Protein AF-A0A662T8K0-F1 (afdb_monomer_lite)

pLDDT: mean 81.07, std 14.58, range [43.44, 95.44]

Secondary structure (DSSP, 8-state):
--HHHHHHHHHHHS-EEEETTTEE-S-EEEEEEETTEEE-S-S-HHHHHHHHHHH-EEEEEETTT-PBPEEE-TTTHHHHHHHHHHH-TT-HHHHHHHHHHHHTTSS-THHHHHHH-

Radius of gyration: 16.64 Å; chains: 1; bounding box: 33×31×52 Å

Foldseek 3Di:
DDLVVLVVCCVVVQWAWADLVPGGAPDKFKWWDAPHDTDGPDPPPVVCVVRCVPGPDIWIAHPPPRHTIDTGGLVCLLVSLLVSCVVDVPSVVSVVSNVVCCVVVSHPPVSNVVRVD

Structure (mmCIF, N/CA/C/O backbone):
data_AF-A0A662T8K0-F1
#
_entry.id   AF-A0A662T8K0-F1
#
loop_
_atom_site.group_PDB
_atom_site.id
_atom_site.type_symbol
_atom_site.label_atom_id
_atom_site.label_alt_id
_atom_site.label_comp_id
_atom_site.label_asym_id
_atom_site.label_entity_id
_atom_site.label_seq_id
_atom_site.pdbx_PDB_ins_code
_a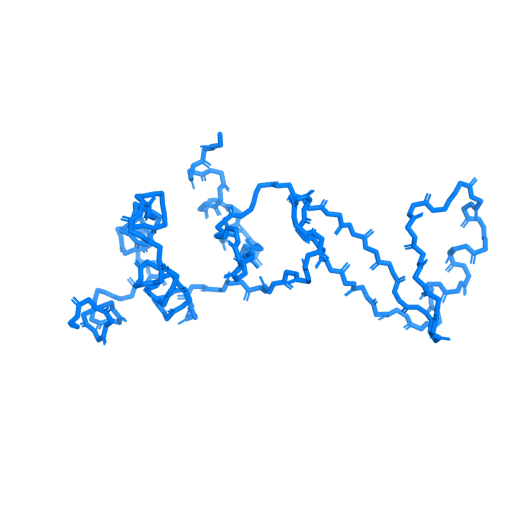tom_site.Cartn_x
_atom_site.Cartn_y
_atom_site.Cartn_z
_atom_site.occupancy
_atom_site.B_iso_or_equiv
_atom_site.auth_seq_id
_atom_site.auth_comp_id
_atom_site.auth_asym_id
_atom_site.auth_atom_id
_atom_site.pdbx_PDB_model_num
ATOM 1 N N . MET A 1 1 ? -2.474 13.955 -5.322 1.00 61.53 1 MET A N 1
ATOM 2 C CA . MET A 1 1 ? -2.782 12.533 -5.054 1.00 61.53 1 MET A CA 1
ATOM 3 C C . MET A 1 1 ? -4.008 12.420 -4.159 1.00 61.53 1 MET A C 1
ATOM 5 O O . MET A 1 1 ? -4.001 12.952 -3.056 1.00 61.53 1 MET A O 1
ATOM 9 N N . GLU A 1 2 ? -5.065 11.753 -4.623 1.00 84.19 2 GLU A N 1
ATOM 10 C CA . GLU A 1 2 ? -6.318 11.623 -3.868 1.00 84.19 2 GLU A CA 1
ATOM 11 C C . GLU A 1 2 ? -6.379 10.262 -3.165 1.00 84.19 2 GLU A C 1
ATOM 13 O O . GLU A 1 2 ? -6.528 9.233 -3.817 1.00 84.19 2 GLU A O 1
ATOM 18 N N . LEU A 1 3 ? -6.310 10.238 -1.829 1.00 90.12 3 LEU A N 1
ATOM 19 C CA . LEU A 1 3 ? -6.410 9.001 -1.033 1.00 90.12 3 LEU A CA 1
ATOM 20 C C . LEU A 1 3 ? -7.685 8.192 -1.328 1.00 90.12 3 LEU A C 1
ATOM 22 O O . LEU A 1 3 ? -7.670 6.967 -1.248 1.00 90.12 3 LEU A O 1
ATOM 26 N N . LYS A 1 4 ? -8.768 8.864 -1.740 1.00 89.19 4 LYS A N 1
ATOM 27 C CA . LYS A 1 4 ? -10.007 8.223 -2.203 1.00 89.19 4 LYS A CA 1
ATOM 28 C C . LYS A 1 4 ? -9.794 7.340 -3.437 1.00 89.19 4 LYS A C 1
ATOM 30 O O . LYS A 1 4 ? -10.395 6.277 -3.519 1.00 89.19 4 LYS A O 1
ATOM 35 N N . LYS A 1 5 ? -8.922 7.738 -4.373 1.00 90.31 5 LYS A N 1
ATOM 36 C CA . LYS A 1 5 ? -8.594 6.922 -5.554 1.00 90.31 5 LYS A CA 1
ATOM 37 C C . LYS A 1 5 ? -7.880 5.637 -5.150 1.00 90.31 5 LYS A C 1
ATOM 39 O O . LYS A 1 5 ? -8.251 4.572 -5.626 1.00 90.31 5 LYS A O 1
ATOM 44 N N . LEU A 1 6 ? -6.918 5.728 -4.230 1.00 91.19 6 LEU A N 1
ATOM 45 C CA . LEU A 1 6 ? -6.218 4.556 -3.694 1.00 91.19 6 LEU A CA 1
ATOM 46 C C . LEU A 1 6 ? -7.163 3.632 -2.922 1.00 91.19 6 LEU A C 1
ATOM 48 O O . LEU A 1 6 ? -7.103 2.422 -3.092 1.00 91.19 6 LEU A O 1
ATOM 52 N N . LEU A 1 7 ? -8.074 4.194 -2.128 1.00 92.81 7 LEU A N 1
ATOM 53 C CA . LEU A 1 7 ? -9.086 3.422 -1.410 1.00 92.81 7 LEU A CA 1
ATOM 54 C C . LEU A 1 7 ? -10.013 2.675 -2.379 1.00 92.81 7 LEU A C 1
ATOM 56 O O . LEU A 1 7 ? -10.230 1.479 -2.222 1.00 92.81 7 LEU A O 1
ATOM 60 N N . ASN A 1 8 ? -10.531 3.363 -3.399 1.00 92.62 8 ASN A N 1
ATOM 61 C CA . ASN A 1 8 ? -11.377 2.740 -4.416 1.00 92.62 8 ASN A CA 1
ATOM 62 C C . ASN A 1 8 ? -10.620 1.659 -5.193 1.00 92.62 8 ASN A C 1
ATOM 64 O O . ASN A 1 8 ? -11.190 0.608 -5.472 1.00 92.62 8 ASN A O 1
ATOM 68 N N . LYS A 1 9 ? -9.334 1.886 -5.488 1.00 91.06 9 LYS A N 1
ATOM 69 C CA . LYS A 1 9 ? -8.466 0.880 -6.102 1.00 91.06 9 LYS A CA 1
ATOM 70 C C . LYS A 1 9 ? -8.313 -0.345 -5.203 1.00 91.06 9 LYS A C 1
ATOM 72 O O . LYS A 1 9 ? -8.549 -1.447 -5.666 1.00 91.06 9 LYS A O 1
ATOM 77 N N . MET A 1 10 ? -8.043 -0.157 -3.910 1.00 93.25 10 MET A N 1
ATOM 78 C CA . MET A 1 10 ? -7.963 -1.266 -2.954 1.00 93.25 10 MET A CA 1
ATOM 79 C C . MET A 1 10 ? -9.271 -2.059 -2.872 1.00 93.25 10 MET A C 1
ATOM 81 O O . MET A 1 10 ? -9.235 -3.281 -2.817 1.00 93.25 10 MET A O 1
ATOM 85 N N . LYS A 1 11 ? -10.427 -1.383 -2.884 1.00 93.06 11 LYS A N 1
ATOM 86 C CA . LYS A 1 11 ? -11.740 -2.048 -2.874 1.00 93.06 11 LYS A CA 1
ATOM 87 C C . LYS A 1 11 ? -12.011 -2.848 -4.148 1.00 93.06 11 LYS A C 1
ATOM 89 O O . LYS A 1 11 ? -12.658 -3.884 -4.075 1.00 93.06 11 LYS A O 1
ATOM 94 N N . LYS A 1 12 ? -11.561 -2.344 -5.299 1.00 93.75 12 LYS A N 1
ATOM 95 C CA . LYS A 1 12 ? -11.783 -2.970 -6.606 1.00 93.75 12 LYS A CA 1
ATOM 96 C C . LYS A 1 12 ? -10.809 -4.119 -6.868 1.00 93.75 12 LYS A C 1
ATOM 98 O O . LYS A 1 12 ? -11.236 -5.195 -7.266 1.00 93.75 12 LYS A O 1
ATOM 103 N N . ASP A 1 13 ? -9.523 -3.873 -6.642 1.00 91.19 13 ASP A N 1
ATOM 104 C CA . ASP A 1 13 ? -8.430 -4.756 -7.054 1.00 91.19 13 ASP A CA 1
ATOM 105 C C . ASP A 1 13 ? -7.930 -5.631 -5.887 1.00 91.19 13 ASP A C 1
ATOM 107 O O . ASP A 1 13 ? -7.135 -6.542 -6.087 1.00 91.19 13 ASP A O 1
ATOM 111 N N . GLY A 1 14 ? -8.360 -5.355 -4.650 1.00 93.06 14 GLY A N 1
ATOM 112 C CA . GLY A 1 14 ? -7.925 -6.059 -3.436 1.00 93.06 14 GLY A CA 1
ATOM 113 C C . GLY A 1 14 ? -6.578 -5.588 -2.876 1.00 93.06 14 GLY A C 1
ATOM 114 O O . GLY A 1 14 ? -6.189 -5.990 -1.779 1.00 93.06 14 GLY A O 1
ATOM 115 N N . TYR A 1 15 ? -5.863 -4.714 -3.589 1.00 93.12 15 TYR A N 1
ATOM 116 C CA . TYR A 1 15 ? -4.565 -4.195 -3.168 1.00 93.12 15 TYR A CA 1
ATOM 117 C C . TYR A 1 15 ? -4.276 -2.798 -3.727 1.00 93.12 15 TYR A C 1
ATOM 119 O O . TYR A 1 15 ? -4.920 -2.303 -4.652 1.00 93.12 15 TYR A O 1
ATOM 127 N N . VAL A 1 16 ? -3.255 -2.157 -3.163 1.00 93.75 16 VAL A N 1
ATOM 128 C CA . VAL A 1 16 ? -2.566 -1.013 -3.770 1.00 93.75 16 VAL A CA 1
ATOM 129 C C . VAL A 1 16 ? -1.070 -1.262 -3.758 1.00 93.75 16 VAL A C 1
ATOM 131 O O . VAL A 1 16 ? -0.556 -2.000 -2.918 1.00 93.75 16 VAL A O 1
ATOM 134 N N . TRP A 1 17 ? -0.353 -0.619 -4.671 1.00 93.38 17 TRP A N 1
ATOM 135 C CA . TRP A 1 17 ? 1.098 -0.641 -4.621 1.00 93.38 17 TRP A CA 1
ATOM 136 C C . TRP A 1 17 ? 1.612 0.221 -3.472 1.00 93.38 17 TRP A C 1
ATOM 138 O O . TRP A 1 17 ? 1.117 1.323 -3.215 1.00 93.38 17 TRP A O 1
ATOM 148 N N . PHE A 1 18 ? 2.634 -0.283 -2.795 1.00 94.88 18 PHE A N 1
ATOM 149 C CA . PHE A 1 18 ? 3.301 0.403 -1.706 1.00 94.88 18 PHE A CA 1
ATOM 150 C C . PHE A 1 18 ? 4.814 0.322 -1.888 1.00 94.88 18 PHE A C 1
ATOM 152 O O . PHE A 1 18 ? 5.365 -0.722 -2.237 1.00 94.88 18 PHE A O 1
ATOM 159 N N . CYS A 1 19 ? 5.489 1.445 -1.668 1.00 94.19 19 CYS A N 1
ATOM 160 C CA . CYS A 1 19 ? 6.937 1.528 -1.671 1.00 94.19 19 CYS A CA 1
ATOM 161 C C . CYS A 1 19 ? 7.430 1.593 -0.230 1.00 94.19 19 CYS A C 1
ATOM 163 O O . CYS A 1 19 ? 7.156 2.561 0.471 1.00 94.19 19 CYS A O 1
ATOM 165 N N . GLU A 1 20 ? 8.243 0.634 0.199 1.00 92.38 20 GLU A N 1
ATOM 166 C CA . GLU A 1 20 ? 8.783 0.633 1.566 1.00 92.38 20 GLU A CA 1
ATOM 167 C C . GLU A 1 20 ? 9.662 1.854 1.887 1.00 92.38 20 GLU A C 1
ATOM 169 O O . GLU A 1 20 ? 9.890 2.154 3.055 1.00 92.38 20 GLU A O 1
ATOM 174 N N . ARG A 1 21 ? 10.150 2.569 0.860 1.00 91.38 21 ARG A N 1
ATOM 175 C CA . ARG A 1 21 ? 10.930 3.810 1.012 1.00 91.38 21 ARG A CA 1
ATOM 176 C C . ARG A 1 21 ? 10.124 5.093 0.829 1.00 91.38 21 ARG A C 1
ATOM 178 O O . ARG A 1 21 ? 10.492 6.111 1.401 1.00 91.38 21 ARG A O 1
ATOM 185 N N . CYS A 1 22 ? 9.087 5.078 -0.009 1.00 92.31 22 CYS A N 1
ATOM 186 C CA . CYS A 1 22 ? 8.350 6.288 -0.407 1.00 92.31 22 CYS A CA 1
ATOM 187 C C . CYS A 1 22 ? 6.887 6.301 0.054 1.00 92.31 22 CYS A C 1
ATOM 189 O O . CYS A 1 22 ? 6.202 7.301 -0.138 1.00 92.31 22 CYS A O 1
ATOM 191 N N . GLY A 1 23 ? 6.406 5.209 0.643 1.00 93.44 23 GLY A N 1
ATOM 192 C CA . GLY A 1 23 ? 5.042 5.060 1.119 1.00 93.44 23 GLY A CA 1
ATOM 193 C C . GLY A 1 23 ? 4.066 4.698 0.004 1.00 93.44 23 GLY A C 1
ATOM 194 O O . GLY A 1 23 ? 4.386 3.982 -0.949 1.00 93.44 23 GLY A O 1
ATOM 195 N N . LEU A 1 24 ? 2.840 5.198 0.137 1.00 92.81 24 LEU A N 1
ATOM 196 C CA . LEU A 1 24 ? 1.772 4.980 -0.838 1.00 92.81 24 LEU A CA 1
ATOM 197 C C . LEU A 1 24 ? 2.141 5.590 -2.199 1.00 92.81 24 LEU A C 1
ATOM 199 O O . LEU A 1 24 ? 2.486 6.770 -2.271 1.00 92.81 24 LEU A O 1
ATOM 203 N N . VAL A 1 25 ? 1.987 4.831 -3.278 1.00 88.12 25 VAL A N 1
ATOM 204 C CA . VAL A 1 25 ? 2.351 5.259 -4.639 1.00 88.12 25 VAL A CA 1
ATOM 205 C C . VAL A 1 25 ? 1.123 5.338 -5.537 1.00 88.12 25 VAL A C 1
ATOM 207 O O . VAL A 1 25 ? 0.275 4.448 -5.535 1.00 88.12 25 VAL A O 1
ATOM 210 N N . ASP A 1 26 ? 1.027 6.425 -6.299 1.00 76.06 26 ASP A N 1
ATOM 211 C CA . ASP A 1 26 ? -0.004 6.657 -7.316 1.00 76.06 26 ASP A CA 1
ATOM 212 C C . ASP A 1 26 ? 0.480 6.332 -8.734 1.00 76.06 26 ASP A C 1
ATOM 214 O O . ASP A 1 26 ? -0.326 6.004 -9.602 1.00 76.06 26 ASP A O 1
ATOM 218 N N . SER A 1 27 ? 1.793 6.385 -8.937 1.00 75.88 27 SER A N 1
ATOM 219 C CA . SER A 1 27 ? 2.490 6.131 -10.188 1.00 75.88 27 SER A CA 1
ATOM 220 C C . SER A 1 27 ? 3.598 5.104 -9.975 1.00 75.88 27 SER A C 1
ATOM 222 O O . SER A 1 27 ? 4.267 5.054 -8.935 1.00 75.88 27 SER A O 1
ATOM 224 N N . TYR A 1 28 ? 3.770 4.244 -10.968 1.00 78.19 28 TYR A N 1
ATOM 225 C CA . TYR A 1 28 ? 4.745 3.171 -10.947 1.00 78.19 28 TYR A CA 1
ATOM 226 C C . TYR A 1 28 ? 5.163 2.813 -12.367 1.00 78.19 28 TYR A C 1
ATOM 228 O O . TYR A 1 28 ? 4.446 3.096 -13.324 1.00 78.19 28 TYR A O 1
ATOM 236 N N . LEU A 1 29 ? 6.337 2.205 -12.472 1.00 80.38 29 LEU A N 1
ATOM 237 C CA . LEU A 1 29 ? 6.844 1.615 -13.702 1.00 80.38 29 LEU A CA 1
ATOM 238 C C . LEU A 1 29 ? 6.568 0.112 -13.653 1.00 80.38 29 LEU A C 1
ATOM 240 O O . LEU A 1 29 ? 6.691 -0.504 -12.590 1.00 80.38 29 LEU A O 1
ATOM 244 N N . GLU A 1 30 ? 6.164 -0.459 -14.779 1.00 75.19 30 GLU A N 1
ATOM 245 C CA . GLU A 1 30 ? 6.012 -1.902 -14.939 1.00 75.19 30 GLU A CA 1
ATOM 246 C C . GLU A 1 30 ? 7.156 -2.401 -15.815 1.00 75.19 30 GLU A C 1
ATOM 248 O O . GLU A 1 30 ? 7.278 -1.978 -16.962 1.00 75.19 30 GLU A O 1
ATOM 253 N N . ASP A 1 31 ? 7.975 -3.294 -15.264 1.00 71.31 31 ASP A N 1
ATOM 254 C CA . ASP A 1 31 ? 9.092 -3.895 -15.983 1.00 71.31 31 ASP A CA 1
ATOM 255 C C . ASP A 1 31 ? 8.887 -5.419 -16.007 1.00 71.31 31 ASP A C 1
ATOM 257 O O . ASP A 1 31 ? 8.452 -6.034 -15.021 1.00 71.31 31 ASP A O 1
ATOM 261 N N . TYR A 1 32 ? 9.235 -6.045 -17.128 1.00 65.94 32 TYR A N 1
ATOM 262 C CA . TYR A 1 32 ? 9.257 -7.501 -17.253 1.00 65.94 32 TYR A CA 1
ATOM 263 C C . TYR A 1 32 ? 10.676 -8.002 -17.001 1.00 65.94 32 TYR A C 1
ATOM 265 O O . TYR A 1 32 ? 11.638 -7.482 -17.572 1.00 65.94 32 TYR A O 1
ATOM 273 N N . VAL A 1 33 ? 10.815 -9.003 -16.129 1.00 61.69 33 VAL A N 1
ATOM 274 C CA . VAL A 1 33 ? 12.087 -9.701 -15.923 1.00 61.69 33 VAL A CA 1
ATOM 275 C C . VAL A 1 33 ? 12.020 -11.026 -16.659 1.00 61.69 33 VAL A C 1
ATOM 277 O O . VAL A 1 33 ? 11.197 -11.882 -16.342 1.00 61.69 33 VAL A O 1
ATOM 280 N N . ILE A 1 34 ? 12.898 -11.193 -17.641 1.00 64.50 34 ILE A N 1
ATOM 281 C CA . ILE A 1 34 ? 12.966 -12.398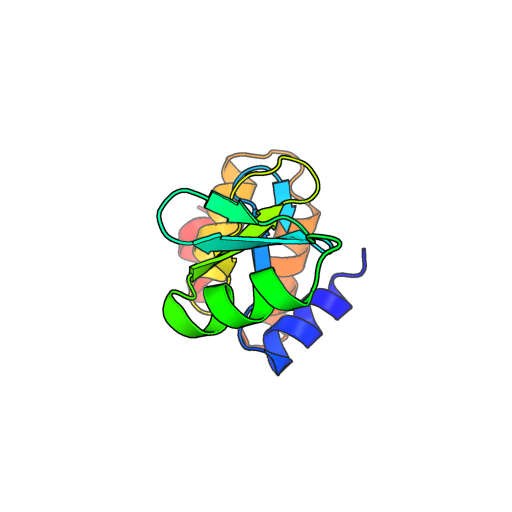 -18.461 1.00 64.50 34 ILE A CA 1
ATOM 282 C C . ILE A 1 34 ? 14.388 -12.937 -18.356 1.00 64.50 34 ILE A C 1
ATOM 284 O O . ILE A 1 34 ? 15.304 -12.319 -18.884 1.00 64.50 34 ILE A O 1
ATOM 288 N N . HIS A 1 35 ? 14.586 -14.049 -17.637 1.00 59.88 35 HIS A N 1
ATOM 289 C CA . HIS A 1 35 ? 15.868 -14.771 -17.512 1.00 59.88 35 HIS A CA 1
ATOM 290 C C . HIS A 1 35 ? 17.134 -13.882 -17.560 1.00 59.88 35 HIS A C 1
ATOM 292 O O . HIS A 1 35 ? 18.042 -14.103 -18.355 1.00 59.88 35 HIS A O 1
ATOM 298 N N . GLY A 1 36 ? 17.193 -12.863 -16.692 1.00 57.88 36 GLY A N 1
ATOM 299 C CA . GLY A 1 36 ? 18.352 -11.966 -16.553 1.00 57.88 36 GLY A CA 1
ATOM 300 C C . GLY A 1 36 ? 18.274 -10.638 -17.318 1.00 57.88 36 GLY A C 1
ATOM 301 O O . GLY A 1 36 ? 19.111 -9.769 -17.082 1.00 57.88 36 GLY A O 1
ATOM 302 N N . TYR A 1 37 ? 17.258 -10.433 -18.156 1.00 57.09 37 TYR A N 1
ATOM 303 C CA . TYR A 1 37 ? 17.010 -9.185 -18.876 1.00 57.09 37 TYR A CA 1
ATOM 304 C C . TYR A 1 37 ? 15.845 -8.417 -18.246 1.00 57.09 37 TYR A C 1
ATOM 306 O O . TYR A 1 37 ? 14.756 -8.956 -18.050 1.00 57.09 37 TYR A O 1
ATOM 314 N N . PHE A 1 38 ? 16.086 -7.143 -17.929 1.00 60.81 38 PHE A N 1
ATOM 315 C CA . PHE A 1 38 ? 15.040 -6.192 -17.563 1.00 60.81 38 PHE A CA 1
ATOM 316 C C . PHE A 1 38 ? 14.546 -5.514 -18.835 1.00 60.81 38 PHE A C 1
ATOM 318 O O . PHE A 1 38 ? 15.278 -4.731 -19.441 1.00 60.81 38 PHE A O 1
ATOM 325 N N . VAL A 1 39 ? 13.312 -5.806 -19.232 1.00 61.94 39 VAL A N 1
ATOM 326 C CA . VAL A 1 39 ? 12.666 -5.136 -20.358 1.00 61.94 39 VAL A CA 1
ATOM 327 C C . VAL A 1 39 ? 11.820 -3.993 -19.807 1.00 61.94 39 VAL A C 1
ATOM 329 O O . VAL A 1 39 ? 10.814 -4.208 -19.130 1.00 61.94 39 VAL A O 1
ATOM 332 N N . ARG A 1 40 ? 12.266 -2.765 -20.086 1.00 59.62 40 ARG A N 1
ATOM 333 C CA . ARG A 1 40 ? 11.538 -1.516 -19.835 1.00 59.62 40 ARG A CA 1
ATOM 334 C C . ARG A 1 40 ? 10.949 -1.045 -21.148 1.00 59.62 40 ARG A C 1
ATOM 336 O O . ARG A 1 40 ? 11.751 -0.694 -22.005 1.00 59.62 40 ARG A O 1
ATOM 343 N N . ASN A 1 41 ? 9.618 -1.028 -21.286 1.00 56.44 41 ASN A N 1
ATOM 344 C CA . ASN A 1 41 ? 8.884 -0.460 -22.434 1.00 56.44 41 ASN A CA 1
ATOM 345 C C . ASN A 1 41 ? 9.699 -0.486 -23.740 1.00 56.44 41 ASN A C 1
ATOM 347 O O . ASN A 1 41 ? 10.133 0.560 -24.226 1.00 56.44 41 ASN A O 1
ATOM 351 N N . ALA A 1 42 ? 10.018 -1.686 -24.230 1.00 43.44 42 ALA A N 1
ATOM 352 C CA . ALA A 1 42 ? 10.843 -1.820 -25.421 1.00 43.44 42 ALA A CA 1
ATOM 353 C C . ALA A 1 42 ? 10.014 -1.440 -26.650 1.00 43.44 42 ALA A C 1
ATOM 355 O O . ALA A 1 42 ? 8.918 -1.944 -26.843 1.00 43.44 42 ALA A O 1
ATOM 356 N N . SER A 1 43 ? 10.568 -0.553 -27.470 1.00 45.66 43 SER A N 1
ATOM 357 C CA . SER A 1 43 ? 9.979 0.018 -28.688 1.00 45.66 43 SER A CA 1
ATOM 358 C C . SER A 1 43 ? 9.840 -0.972 -29.856 1.00 45.66 43 SER A C 1
ATOM 360 O 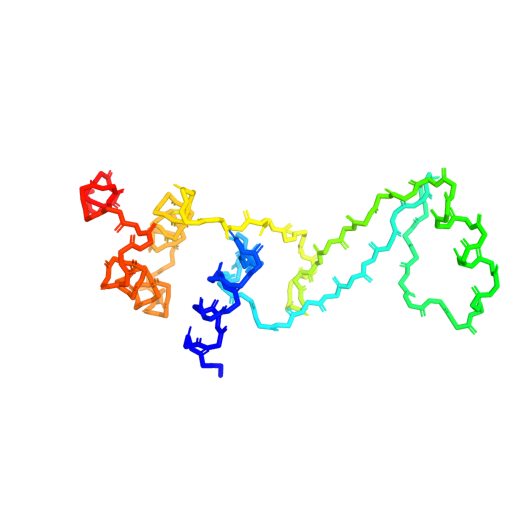O . SER A 1 43 ? 9.587 -0.545 -30.980 1.00 45.66 43 SER A O 1
ATOM 362 N N . ASP A 1 44 ? 10.086 -2.260 -29.618 1.00 52.94 44 ASP A N 1
ATOM 363 C CA . ASP A 1 44 ? 10.131 -3.315 -30.631 1.00 52.94 44 ASP A CA 1
ATOM 364 C C . ASP A 1 44 ? 9.210 -4.459 -30.184 1.00 52.94 44 ASP A C 1
ATOM 366 O O . ASP A 1 44 ? 9.633 -5.493 -29.658 1.00 52.94 44 ASP A O 1
ATOM 370 N N . ASP A 1 45 ? 7.910 -4.186 -30.312 1.00 54.78 45 ASP A N 1
ATOM 371 C CA . ASP A 1 45 ? 6.804 -4.906 -29.668 1.00 54.78 45 ASP A CA 1
ATOM 372 C C . ASP A 1 45 ? 6.848 -6.430 -29.899 1.00 54.78 45 ASP A C 1
ATOM 374 O O . ASP A 1 45 ? 6.552 -7.215 -29.004 1.00 54.78 45 ASP A O 1
ATOM 378 N N . LYS A 1 46 ? 7.330 -6.883 -31.063 1.00 56.12 46 LYS A N 1
ATOM 379 C CA . LYS A 1 46 ? 7.302 -8.307 -31.443 1.00 56.12 46 LYS A CA 1
ATOM 380 C C . LYS A 1 46 ? 8.249 -9.204 -30.650 1.00 56.12 46 LYS A C 1
ATOM 382 O O . LYS A 1 46 ? 7.950 -10.376 -30.458 1.00 56.12 46 LYS A O 1
ATOM 387 N N . VAL A 1 47 ? 9.408 -8.695 -30.233 1.00 58.72 47 VAL A N 1
ATOM 388 C CA . VAL A 1 47 ? 10.387 -9.496 -29.470 1.00 58.72 47 VAL A CA 1
ATOM 389 C C . VAL A 1 47 ? 10.012 -9.527 -27.993 1.00 58.72 47 VAL A C 1
ATOM 391 O O . VAL A 1 47 ? 10.293 -10.500 -27.298 1.00 58.72 47 VAL A O 1
ATOM 394 N N . VAL A 1 48 ? 9.369 -8.466 -27.510 1.00 58.31 48 VAL A N 1
ATOM 395 C CA . VAL A 1 48 ? 8.877 -8.391 -26.136 1.00 58.31 48 VAL A CA 1
ATOM 396 C C . VAL A 1 48 ? 7.737 -9.382 -25.944 1.00 58.31 48 VAL A C 1
ATOM 398 O O . VAL A 1 48 ? 7.809 -10.170 -25.007 1.00 58.31 48 VAL A O 1
ATOM 401 N N . ASP A 1 49 ? 6.763 -9.413 -26.854 1.00 60.62 49 ASP A N 1
ATOM 402 C CA . ASP A 1 49 ? 5.584 -10.279 -26.743 1.00 60.62 49 ASP A CA 1
ATOM 403 C C . ASP A 1 49 ? 5.956 -11.776 -26.709 1.00 60.62 49 ASP A C 1
ATOM 405 O O . ASP A 1 49 ? 5.595 -12.481 -25.765 1.00 60.62 49 ASP A O 1
ATOM 409 N N . ASP A 1 50 ? 6.790 -12.243 -27.648 1.00 61.53 50 ASP A N 1
ATOM 410 C CA . ASP A 1 50 ? 7.227 -13.652 -27.747 1.00 61.53 50 ASP A CA 1
ATOM 411 C C . ASP A 1 50 ? 8.004 -14.149 -26.511 1.00 61.53 50 ASP A C 1
ATOM 413 O O . ASP A 1 50 ? 8.039 -15.345 -26.196 1.00 61.53 50 ASP A O 1
ATOM 417 N N . VAL A 1 51 ? 8.703 -13.238 -25.833 1.00 59.53 51 VAL A N 1
ATOM 418 C CA . VAL A 1 51 ? 9.599 -13.556 -24.717 1.00 59.53 51 VAL A CA 1
ATOM 419 C C . VAL A 1 51 ? 8.885 -13.372 -23.370 1.00 59.53 51 VAL A C 1
ATOM 421 O O . VAL A 1 51 ? 9.143 -14.135 -22.433 1.00 59.53 51 VAL A O 1
ATOM 424 N N . VAL A 1 52 ? 7.954 -12.416 -23.282 1.00 64.12 52 VAL A N 1
ATOM 425 C CA . VAL A 1 52 ? 7.039 -12.225 -22.149 1.00 64.12 52 VAL A CA 1
ATOM 426 C C . VAL A 1 52 ? 6.140 -13.456 -22.006 1.00 64.12 52 VAL A C 1
ATOM 428 O O . VAL A 1 52 ? 6.191 -14.083 -20.945 1.00 64.12 52 VAL A O 1
ATOM 431 N N . GLU A 1 53 ? 5.491 -13.920 -23.083 1.00 62.81 53 GLU A N 1
ATOM 432 C CA . GLU A 1 53 ? 4.598 -15.098 -23.059 1.00 62.81 53 GLU A CA 1
ATOM 433 C C . GLU A 1 53 ? 5.247 -16.371 -22.477 1.00 62.81 53 GLU A C 1
ATOM 435 O O . GLU A 1 53 ? 4.559 -17.260 -21.973 1.00 62.81 53 GLU A O 1
ATOM 440 N N . ARG A 1 54 ? 6.581 -16.492 -22.538 1.00 58.41 54 ARG A N 1
ATOM 441 C CA . ARG A 1 54 ? 7.305 -17.716 -22.154 1.00 58.41 54 ARG A CA 1
ATOM 442 C C . ARG A 1 54 ? 7.846 -17.735 -20.725 1.00 58.41 54 ARG A C 1
ATOM 444 O O . ARG A 1 54 ? 8.056 -18.823 -20.193 1.00 58.41 54 ARG A O 1
ATOM 451 N N . PHE A 1 55 ? 8.117 -16.582 -20.108 1.00 61.59 55 PHE A N 1
ATOM 452 C CA . PHE A 1 55 ? 8.910 -16.517 -18.863 1.00 61.59 55 PHE A CA 1
ATOM 453 C C . PHE A 1 55 ? 8.406 -15.499 -17.820 1.00 61.59 55 PHE A C 1
ATOM 455 O O . PHE A 1 55 ? 9.054 -15.292 -16.793 1.00 61.59 55 PHE A O 1
ATOM 462 N N . GLU A 1 56 ? 7.263 -14.870 -18.097 1.00 56.31 56 GLU A N 1
ATOM 463 C CA . GLU A 1 56 ? 6.517 -13.849 -17.351 1.00 56.31 56 GLU A CA 1
ATOM 464 C C . GLU A 1 56 ? 6.764 -13.750 -15.826 1.00 56.31 56 GLU A C 1
ATOM 466 O O . GLU A 1 56 ? 5.990 -14.222 -14.992 1.00 56.31 56 GLU A O 1
ATOM 471 N N . THR A 1 57 ? 7.799 -13.003 -15.419 1.00 65.44 57 THR A N 1
ATOM 472 C CA . THR A 1 57 ? 7.823 -12.402 -14.075 1.00 65.44 57 THR A CA 1
ATOM 473 C C . THR A 1 57 ? 7.698 -10.889 -14.167 1.00 65.44 57 THR A C 1
ATOM 475 O O . THR A 1 57 ? 8.674 -10.144 -14.285 1.00 65.44 57 THR A O 1
ATOM 478 N N . LYS A 1 58 ? 6.450 -10.418 -14.092 1.00 72.38 58 LYS A N 1
ATOM 479 C CA . LYS A 1 58 ? 6.122 -8.992 -14.009 1.00 72.38 58 LYS A CA 1
ATOM 480 C C . LYS A 1 58 ? 6.560 -8.432 -12.654 1.00 72.38 58 LYS A C 1
ATOM 482 O O . LYS A 1 58 ? 6.172 -8.941 -11.601 1.00 72.38 58 LYS A O 1
ATOM 487 N N . SER A 1 59 ? 7.361 -7.370 -12.665 1.00 80.56 59 SER A N 1
ATOM 488 C CA . SER A 1 59 ? 7.756 -6.636 -11.462 1.00 80.56 59 SER A CA 1
ATOM 489 C C . SER A 1 59 ? 7.368 -5.170 -11.590 1.00 80.56 59 SER A C 1
ATOM 491 O O . SER A 1 59 ? 7.490 -4.557 -12.644 1.00 80.56 59 SER A O 1
ATOM 493 N N . VAL A 1 60 ? 6.890 -4.595 -10.491 1.00 84.69 60 VAL A N 1
ATOM 494 C CA . VAL A 1 60 ? 6.446 -3.202 -10.463 1.00 84.69 60 VAL A CA 1
ATOM 495 C C . VAL A 1 60 ? 7.406 -2.393 -9.604 1.00 84.69 60 VAL A C 1
ATOM 497 O O . VAL A 1 60 ? 7.824 -2.854 -8.542 1.00 84.69 60 VAL A O 1
ATOM 500 N N . TYR A 1 61 ? 7.773 -1.198 -10.060 1.00 87.06 61 TYR A N 1
ATOM 501 C CA . TYR A 1 61 ? 8.795 -0.356 -9.447 1.00 87.06 61 TYR A CA 1
ATOM 502 C C . TYR A 1 61 ? 8.264 1.037 -9.127 1.00 87.06 61 TYR A C 1
ATOM 504 O O . TYR A 1 61 ? 7.463 1.620 -9.855 1.00 87.06 61 TYR A O 1
ATOM 512 N N . CYS A 1 62 ? 8.729 1.594 -8.012 1.00 88.44 62 CYS A N 1
ATOM 513 C CA . CYS A 1 62 ? 8.391 2.944 -7.593 1.00 88.44 62 CYS A CA 1
ATOM 514 C C . CYS A 1 62 ? 8.937 3.946 -8.612 1.00 88.44 62 CYS A C 1
ATOM 516 O O . CYS A 1 62 ? 10.152 4.014 -8.793 1.00 88.44 62 CYS A O 1
ATOM 518 N N . GLY A 1 63 ? 8.075 4.778 -9.200 1.00 83.88 63 GLY A N 1
ATOM 519 C CA . GLY A 1 63 ? 8.516 5.821 -10.133 1.00 83.88 63 GLY A CA 1
ATOM 520 C C . GLY A 1 63 ? 9.464 6.854 -9.507 1.00 83.88 63 GLY A C 1
ATOM 521 O O . GLY A 1 63 ? 10.226 7.489 -10.221 1.00 83.88 63 GLY A O 1
ATOM 522 N N . ASN A 1 64 ? 9.463 6.990 -8.174 1.00 87.25 64 ASN A N 1
ATOM 523 C CA . ASN A 1 64 ? 10.308 7.952 -7.462 1.00 87.25 64 ASN A CA 1
ATOM 524 C C . ASN A 1 64 ? 11.712 7.415 -7.127 1.00 87.25 64 ASN A C 1
ATOM 526 O O . ASN A 1 64 ? 12.703 8.107 -7.314 1.00 87.25 64 ASN A O 1
ATOM 530 N N . CYS A 1 65 ? 11.818 6.191 -6.595 1.00 89.75 65 CYS A N 1
ATOM 531 C CA . CYS A 1 65 ? 13.098 5.654 -6.100 1.00 89.75 65 CYS A CA 1
ATOM 532 C C . CYS A 1 65 ? 13.552 4.356 -6.777 1.00 89.75 65 CYS A C 1
ATOM 534 O O . CYS A 1 65 ? 14.541 3.759 -6.347 1.00 89.75 65 CYS A O 1
ATOM 536 N N . LEU A 1 66 ? 12.814 3.893 -7.793 1.00 87.31 66 LEU A N 1
ATOM 537 C CA . LEU A 1 66 ? 13.086 2.686 -8.582 1.00 87.31 66 LEU A CA 1
ATOM 538 C C . LEU A 1 66 ? 13.229 1.398 -7.757 1.00 87.31 66 LEU A C 1
ATOM 540 O O . LEU A 1 66 ? 13.753 0.394 -8.237 1.00 87.31 66 LEU A O 1
ATOM 544 N N . LYS A 1 67 ? 12.762 1.391 -6.504 1.00 88.69 67 LYS A N 1
ATOM 545 C CA . LYS A 1 67 ? 12.667 0.168 -5.703 1.00 88.69 67 LYS A CA 1
ATOM 546 C C . LYS A 1 67 ? 11.422 -0.615 -6.078 1.00 88.69 67 LYS A C 1
ATOM 548 O O . LYS A 1 67 ? 10.389 -0.026 -6.396 1.00 88.69 67 LYS A O 1
ATOM 553 N N . LYS A 1 68 ? 11.544 -1.943 -6.020 1.00 89.44 68 LYS A N 1
ATOM 554 C CA . LYS A 1 68 ? 10.432 -2.863 -6.250 1.00 89.44 68 LYS A CA 1
ATOM 555 C C . LYS A 1 68 ? 9.294 -2.530 -5.285 1.00 89.44 68 LYS A C 1
ATOM 557 O O . LYS A 1 68 ? 9.527 -2.317 -4.095 1.00 89.44 68 LYS A O 1
ATOM 562 N N . LEU A 1 69 ? 8.089 -2.443 -5.824 1.00 91.69 69 LEU A N 1
ATOM 563 C CA . LEU A 1 69 ? 6.868 -2.229 -5.072 1.00 91.69 69 LEU A CA 1
ATOM 564 C C . LEU A 1 69 ? 6.355 -3.552 -4.538 1.00 91.69 69 LEU A C 1
ATOM 566 O O . LEU A 1 69 ? 6.516 -4.612 -5.145 1.00 91.69 69 LEU A O 1
ATOM 570 N N . VAL A 1 70 ? 5.696 -3.452 -3.398 1.00 93.69 70 VAL A N 1
ATOM 571 C CA . VAL A 1 70 ? 5.003 -4.558 -2.757 1.00 93.69 70 VAL A CA 1
ATOM 572 C C . VAL A 1 70 ? 3.503 -4.308 -2.827 1.00 93.69 70 VAL A C 1
ATOM 574 O O . VAL A 1 70 ? 3.045 -3.161 -2.806 1.00 93.69 70 VAL A O 1
ATOM 577 N N . MET A 1 71 ? 2.736 -5.388 -2.944 1.00 94.12 71 MET A N 1
ATOM 578 C CA . MET A 1 71 ? 1.281 -5.318 -2.879 1.00 94.12 71 MET A CA 1
ATOM 579 C C . MET A 1 71 ? 0.859 -5.175 -1.420 1.00 94.12 71 MET A C 1
ATOM 581 O O . MET A 1 71 ? 1.142 -6.036 -0.586 1.00 94.12 71 MET A O 1
ATOM 585 N N . MET A 1 72 ? 0.174 -4.079 -1.120 1.00 95.44 72 MET A N 1
ATOM 586 C CA . MET A 1 72 ? -0.439 -3.850 0.177 1.00 95.44 72 MET A CA 1
ATOM 587 C C . MET A 1 72 ? -1.932 -4.156 0.080 1.00 95.44 72 MET A C 1
ATOM 589 O O . MET A 1 72 ? -2.662 -3.478 -0.644 1.00 95.44 72 MET A O 1
ATOM 593 N N . THR A 1 73 ? -2.369 -5.180 0.801 1.00 95.38 73 THR A N 1
ATOM 594 C CA . THR A 1 73 ? -3.760 -5.620 0.933 1.00 95.38 73 THR A CA 1
ATOM 595 C C . THR A 1 73 ? -4.361 -5.058 2.226 1.00 95.38 73 THR A C 1
ATOM 597 O O . THR A 1 73 ? -3.616 -4.616 3.106 1.00 95.38 73 THR A O 1
ATOM 600 N N . PRO A 1 74 ? -5.693 -5.082 2.409 1.00 94.69 74 PRO A N 1
ATOM 601 C CA . PRO A 1 74 ? -6.300 -4.704 3.684 1.00 94.69 74 PRO A CA 1
ATOM 602 C C . PRO A 1 74 ? -5.719 -5.458 4.892 1.00 94.69 74 PRO A C 1
ATOM 604 O O . PRO A 1 74 ? -5.530 -4.872 5.951 1.00 94.69 74 PRO A O 1
ATOM 607 N N . GLU A 1 75 ? -5.370 -6.734 4.726 1.00 92.62 75 GLU A N 1
ATOM 608 C CA . GLU A 1 75 ? -4.849 -7.591 5.799 1.00 92.62 75 GLU A CA 1
ATOM 609 C C . GLU A 1 75 ? -3.461 -7.157 6.291 1.00 92.62 75 GLU A C 1
ATOM 611 O O . GLU A 1 75 ? -3.204 -7.148 7.496 1.00 92.62 75 GLU A O 1
ATOM 616 N N . ASN A 1 76 ? -2.562 -6.777 5.375 1.00 93.81 76 ASN A N 1
ATOM 617 C CA . ASN A 1 76 ? -1.186 -6.400 5.713 1.00 93.81 76 ASN A CA 1
ATOM 618 C C . ASN A 1 76 ? -0.982 -4.877 5.861 1.00 93.81 76 ASN A C 1
ATOM 620 O O . ASN A 1 76 ? 0.028 -4.447 6.429 1.00 93.81 76 ASN A O 1
ATOM 624 N N . ALA A 1 77 ? -1.951 -4.062 5.426 1.00 93.88 77 ALA A N 1
ATOM 625 C CA . ALA A 1 77 ? -1.907 -2.605 5.507 1.00 93.88 77 ALA A CA 1
ATOM 626 C C . ALA A 1 77 ? -1.640 -2.055 6.920 1.00 93.88 77 ALA A C 1
ATOM 628 O O . ALA A 1 77 ? -0.831 -1.128 7.022 1.00 93.88 77 ALA A O 1
ATOM 629 N N . PRO A 1 78 ? -2.225 -2.592 8.017 1.00 93.69 78 PRO A N 1
ATOM 630 C CA . PRO A 1 78 ? -1.941 -2.106 9.367 1.00 93.69 78 PRO A CA 1
ATOM 631 C C . PRO A 1 78 ? -0.457 -2.186 9.706 1.00 93.69 78 PRO A C 1
ATOM 633 O O . PRO A 1 78 ? 0.116 -1.202 10.169 1.00 93.69 78 PRO A O 1
ATOM 636 N N . LYS A 1 79 ? 0.183 -3.321 9.405 1.00 92.19 79 LYS A N 1
ATOM 637 C CA . LYS A 1 79 ? 1.609 -3.532 9.654 1.00 92.19 79 LYS A CA 1
ATOM 638 C C . LYS A 1 79 ? 2.456 -2.613 8.777 1.00 92.19 79 LYS A C 1
ATOM 640 O O . LYS A 1 79 ? 3.275 -1.860 9.293 1.00 92.19 79 LYS A O 1
ATOM 645 N N . MET A 1 80 ? 2.228 -2.635 7.463 1.00 93.75 80 MET A N 1
ATOM 646 C CA . MET A 1 80 ? 3.044 -1.894 6.496 1.00 93.75 80 MET A CA 1
ATOM 647 C C . MET A 1 80 ? 2.979 -0.379 6.711 1.00 93.75 80 MET A C 1
ATOM 649 O O . MET A 1 80 ? 4.014 0.287 6.769 1.00 93.75 80 MET A O 1
ATOM 653 N N . LEU A 1 81 ? 1.772 0.171 6.879 1.00 93.12 81 LEU A N 1
ATOM 654 C CA . LEU A 1 81 ? 1.598 1.604 7.107 1.00 93.12 81 LEU A CA 1
ATOM 655 C C . LEU A 1 81 ? 2.166 2.011 8.462 1.00 93.12 81 LEU A C 1
ATOM 657 O O . LEU A 1 81 ? 2.846 3.028 8.540 1.00 93.12 81 LEU A O 1
ATOM 661 N N . SER A 1 82 ? 1.950 1.224 9.517 1.00 90.62 82 SER A N 1
ATOM 662 C CA . SER A 1 82 ? 2.455 1.576 10.847 1.00 90.62 82 SER A CA 1
ATOM 663 C C . SER A 1 82 ? 3.976 1.506 10.935 1.00 90.62 82 SER A C 1
ATOM 665 O O . SER A 1 82 ? 4.589 2.409 11.498 1.00 90.62 82 SER A O 1
ATOM 667 N N . GLU A 1 83 ? 4.609 0.496 10.334 1.00 90.94 83 GLU A N 1
ATOM 668 C CA . GLU A 1 83 ? 6.071 0.435 10.243 1.00 90.94 83 GLU A CA 1
ATOM 669 C C . GLU A 1 83 ? 6.640 1.629 9.473 1.00 90.94 83 GLU A C 1
ATOM 671 O O . GLU A 1 83 ? 7.636 2.214 9.895 1.00 90.94 83 GLU A O 1
ATOM 676 N N . PHE A 1 84 ? 5.997 2.030 8.375 1.00 92.88 84 PHE A N 1
ATOM 677 C CA . PHE A 1 84 ? 6.395 3.222 7.633 1.00 92.88 84 PHE A CA 1
ATOM 678 C C . PHE A 1 84 ? 6.223 4.494 8.473 1.00 92.88 84 PHE A C 1
ATOM 680 O O . PHE A 1 84 ? 7.134 5.311 8.555 1.00 92.88 84 PHE A O 1
ATOM 687 N N . ILE A 1 85 ? 5.096 4.637 9.173 1.00 91.94 85 ILE A N 1
ATOM 688 C CA . ILE A 1 85 ? 4.816 5.781 10.050 1.00 91.94 85 ILE A CA 1
ATOM 689 C C . ILE A 1 85 ? 5.824 5.877 11.204 1.00 91.94 85 ILE A C 1
ATOM 691 O O . ILE A 1 85 ? 6.202 6.984 11.581 1.00 91.94 85 ILE A O 1
ATOM 695 N N . LYS A 1 86 ? 6.278 4.743 11.755 1.00 89.19 86 LYS A N 1
ATOM 696 C CA . LYS A 1 86 ? 7.328 4.706 12.788 1.00 89.19 86 LYS A CA 1
ATOM 697 C C . LYS A 1 86 ? 8.681 5.178 12.244 1.00 89.19 86 LYS A C 1
ATOM 699 O O . LYS A 1 86 ? 9.421 5.846 12.957 1.00 89.19 86 LYS A O 1
ATOM 704 N N . ARG A 1 87 ? 8.996 4.856 10.984 1.00 89.44 87 ARG A N 1
ATOM 705 C CA . ARG A 1 87 ? 10.259 5.238 10.324 1.00 89.44 87 ARG A CA 1
ATOM 706 C C . ARG A 1 87 ? 10.255 6.673 9.785 1.00 89.44 87 ARG A C 1
ATOM 708 O O . ARG A 1 87 ? 11.322 7.261 9.635 1.00 89.44 87 ARG A O 1
ATOM 715 N N . HIS A 1 88 ? 9.083 7.236 9.494 1.00 88.19 88 HIS A N 1
ATOM 716 C CA . HIS A 1 88 ? 8.938 8.537 8.842 1.00 88.19 88 HIS A CA 1
ATOM 717 C C . HIS A 1 88 ? 8.056 9.482 9.668 1.00 88.19 88 HIS A C 1
ATOM 719 O O . HIS A 1 88 ? 6.831 9.356 9.696 1.00 88.19 88 HIS A O 1
ATOM 725 N N . ALA A 1 89 ? 8.683 10.480 10.301 1.00 75.00 89 ALA A N 1
ATOM 726 C CA . ALA A 1 89 ? 8.006 11.435 11.183 1.00 75.00 89 ALA A CA 1
ATOM 727 C C . ALA A 1 89 ? 6.846 12.196 10.501 1.00 75.00 89 ALA A C 1
ATOM 729 O O . ALA A 1 89 ? 5.835 12.467 11.149 1.00 75.00 89 ALA A O 1
ATOM 730 N N . ASP A 1 90 ? 6.955 12.470 9.194 1.00 81.56 90 ASP A N 1
ATOM 731 C CA . ASP A 1 90 ? 5.955 13.202 8.396 1.00 81.56 90 ASP A CA 1
ATOM 732 C C . ASP A 1 90 ? 5.048 12.292 7.536 1.00 81.56 90 ASP A C 1
ATOM 734 O O . ASP A 1 90 ? 4.519 12.680 6.496 1.00 81.56 90 ASP A O 1
ATOM 738 N N . ALA A 1 91 ? 4.813 11.048 7.966 1.00 89.44 91 ALA A N 1
ATOM 739 C CA . ALA A 1 91 ? 3.912 10.101 7.291 1.00 89.44 91 ALA A CA 1
ATOM 740 C C . ALA A 1 91 ? 2.412 10.429 7.493 1.00 89.44 91 ALA A C 1
ATOM 742 O O . ALA A 1 91 ? 1.583 9.558 7.785 1.00 89.44 91 ALA A O 1
ATOM 743 N N . LYS A 1 92 ? 2.030 11.712 7.395 1.00 89.69 92 LYS A N 1
ATOM 744 C CA . LYS A 1 92 ? 0.656 12.195 7.626 1.00 89.69 92 LYS A CA 1
ATOM 745 C C . LYS A 1 92 ? -0.339 11.524 6.685 1.00 89.69 92 LYS A C 1
ATOM 747 O O . LYS A 1 92 ? -1.434 11.146 7.096 1.00 89.69 92 LYS A O 1
ATOM 752 N N . LYS A 1 93 ? 0.058 11.351 5.429 1.00 91.12 93 LYS A N 1
ATOM 753 C CA . LYS A 1 93 ? -0.750 10.725 4.386 1.00 91.12 93 LYS A CA 1
ATOM 754 C C . LYS A 1 93 ? -1.041 9.256 4.699 1.00 91.12 93 LYS A C 1
ATOM 756 O O . LYS A 1 93 ? -2.191 8.837 4.604 1.00 91.12 93 LYS A O 1
ATOM 761 N N . GLU A 1 94 ? -0.033 8.495 5.103 1.00 93.69 94 GLU A N 1
ATOM 762 C CA . GLU A 1 94 ? -0.149 7.082 5.465 1.00 93.69 94 GLU A CA 1
ATOM 763 C C . GLU A 1 94 ? -1.014 6.914 6.718 1.00 93.69 94 GLU A C 1
ATOM 765 O O . GLU A 1 94 ? -1.885 6.044 6.742 1.00 93.69 94 GLU A O 1
ATOM 770 N N . ARG A 1 95 ? -0.882 7.813 7.709 1.00 91.69 95 ARG A N 1
ATOM 771 C CA . ARG A 1 95 ? -1.788 7.871 8.873 1.00 91.69 95 ARG A CA 1
ATOM 772 C C . ARG A 1 95 ? -3.236 8.095 8.450 1.00 91.69 95 ARG A C 1
ATOM 774 O O . ARG A 1 95 ? -4.135 7.410 8.935 1.00 91.69 95 ARG A O 1
ATOM 781 N N . THR A 1 96 ? -3.483 9.058 7.562 1.00 92.69 96 THR A N 1
ATOM 782 C CA . THR A 1 96 ? -4.835 9.341 7.065 1.00 92.69 96 THR A CA 1
ATOM 783 C C . THR A 1 96 ? -5.396 8.159 6.284 1.00 92.69 96 THR A C 1
ATOM 785 O O . THR A 1 96 ? -6.557 7.809 6.477 1.00 92.69 96 THR A O 1
ATOM 788 N N . PHE A 1 97 ? -4.589 7.519 5.438 1.00 94.06 97 PHE A N 1
ATOM 789 C CA . PHE A 1 97 ? -5.028 6.358 4.676 1.00 94.06 97 PHE A CA 1
ATOM 790 C C . PHE A 1 97 ? -5.379 5.181 5.587 1.00 94.06 97 PHE A C 1
ATOM 792 O O . PHE A 1 97 ? -6.456 4.616 5.441 1.00 94.06 97 PHE A O 1
ATOM 799 N N . LEU A 1 98 ? -4.546 4.884 6.589 1.00 92.31 98 LEU A N 1
ATOM 800 C CA . LEU A 1 98 ? -4.828 3.834 7.566 1.00 92.31 98 LEU A CA 1
ATOM 801 C C . LEU A 1 98 ? -6.160 4.077 8.296 1.00 92.31 98 LEU A C 1
ATOM 803 O O . LEU A 1 98 ? -6.981 3.171 8.393 1.00 92.31 98 LEU A O 1
ATOM 807 N N . LYS A 1 99 ? -6.431 5.320 8.722 1.00 91.38 99 LYS A N 1
ATOM 808 C CA . LYS A 1 99 ? -7.722 5.700 9.327 1.00 91.38 99 LYS A CA 1
ATOM 809 C C . LYS A 1 99 ? -8.905 5.528 8.370 1.00 91.38 99 LYS A C 1
ATOM 811 O O . LYS A 1 99 ? -9.985 5.138 8.806 1.00 91.38 99 LYS A O 1
ATOM 816 N N . LEU A 1 100 ? -8.721 5.816 7.080 1.00 93.94 100 LEU A N 1
ATOM 817 C CA . LEU A 1 100 ? -9.759 5.589 6.072 1.00 93.94 100 LEU A CA 1
ATOM 818 C C . LEU A 1 100 ? -10.066 4.098 5.914 1.00 93.94 100 LEU A C 1
ATOM 820 O O . LEU A 1 100 ? -11.235 3.743 5.838 1.00 93.94 100 LEU A O 1
ATOM 824 N N . LEU A 1 101 ? -9.056 3.225 5.929 1.00 93.81 101 LEU A N 1
ATOM 825 C CA . LEU A 1 101 ? -9.275 1.776 5.845 1.00 93.81 101 LEU A CA 1
ATOM 826 C C . LEU A 1 101 ? -10.129 1.249 7.009 1.00 93.81 101 LEU A C 1
ATOM 828 O O . LEU A 1 101 ? -11.003 0.416 6.784 1.00 93.81 101 LEU A O 1
ATOM 832 N N . VAL A 1 102 ? -9.931 1.775 8.224 1.00 92.56 102 VAL A N 1
ATOM 833 C CA . VAL A 1 102 ? -10.781 1.450 9.389 1.00 92.56 102 VAL A CA 1
ATOM 834 C C . VAL A 1 102 ? -12.201 1.926 9.185 1.00 92.56 102 VAL A C 1
ATOM 836 O O . VAL A 1 102 ? -13.147 1.164 9.352 1.00 92.56 102 VAL A O 1
ATOM 839 N N . LYS A 1 103 ? -12.347 3.203 8.815 1.00 93.12 103 LYS A N 1
ATOM 840 C CA . LYS A 1 103 ? -13.652 3.839 8.643 1.00 93.12 103 LYS A CA 1
ATOM 841 C C . LYS A 1 103 ? -14.513 3.099 7.617 1.00 93.12 103 LYS A C 1
ATOM 843 O O . LYS A 1 103 ? -15.726 3.044 7.761 1.00 93.12 103 LYS A O 1
ATOM 848 N N . GLU A 1 104 ? -13.878 2.535 6.598 1.00 94.19 104 GLU A N 1
ATOM 849 C CA . GLU A 1 104 ? -14.529 1.799 5.514 1.00 94.19 104 GLU A CA 1
ATOM 850 C C . GLU A 1 104 ? -14.684 0.298 5.804 1.00 94.19 104 GLU A C 1
ATOM 852 O O . GLU A 1 104 ? -15.124 -0.444 4.929 1.00 94.19 104 GLU A O 1
ATOM 857 N N . GLY A 1 105 ? -14.305 -0.166 7.000 1.00 92.69 105 GLY A N 1
ATOM 858 C CA . GLY A 1 105 ? -14.441 -1.562 7.420 1.00 92.69 105 GLY A CA 1
ATOM 859 C C . GLY A 1 105 ? -13.477 -2.538 6.739 1.00 92.69 105 GLY A C 1
ATOM 860 O O . GLY A 1 105 ? -13.628 -3.745 6.900 1.00 92.69 105 GLY A O 1
ATOM 861 N N . LEU A 1 106 ? -12.481 -2.042 5.996 1.00 92.06 106 LEU A N 1
ATOM 862 C CA . LEU A 1 106 ? -11.462 -2.875 5.344 1.00 92.06 106 LEU A CA 1
ATOM 863 C C . LEU A 1 106 ? -10.427 -3.401 6.344 1.00 92.06 106 LEU A C 1
ATOM 865 O O . LEU A 1 106 ? -9.817 -4.442 6.127 1.00 92.06 106 LEU A O 1
ATOM 869 N N . VAL A 1 107 ? -10.228 -2.673 7.440 1.00 92.06 107 VAL A N 1
ATOM 870 C CA . VAL A 1 107 ? -9.291 -3.005 8.512 1.00 92.06 107 VAL A CA 1
ATOM 871 C C . VAL A 1 107 ? -10.021 -2.921 9.846 1.00 92.06 107 VAL A C 1
ATOM 873 O O . VAL A 1 107 ? -10.719 -1.945 10.114 1.00 92.06 107 VAL A O 1
ATOM 876 N N . LYS A 1 108 ? -9.828 -3.914 10.720 1.00 87.38 108 LYS A N 1
ATOM 877 C CA . LYS A 1 108 ? -10.342 -3.851 12.094 1.00 87.38 108 LYS A CA 1
ATOM 878 C C . LYS A 1 108 ? -9.533 -2.844 12.907 1.00 87.38 108 LYS A C 1
ATOM 880 O O . LYS A 1 108 ? -8.307 -2.845 12.860 1.00 87.38 108 LYS A O 1
ATOM 885 N N . GLU A 1 109 ? -10.207 -2.033 13.714 1.00 84.94 109 GLU A N 1
ATOM 886 C CA . GLU A 1 109 ? -9.553 -1.045 14.582 1.00 84.94 109 GLU A CA 1
ATOM 887 C C . GLU A 1 109 ? -8.537 -1.688 15.545 1.00 84.94 109 GLU A C 1
ATOM 889 O O . GLU A 1 109 ? -7.429 -1.181 15.730 1.00 84.94 109 GLU A O 1
ATOM 894 N N . THR A 1 110 ? -8.855 -2.877 16.069 1.00 82.88 110 THR A N 1
ATOM 895 C CA . THR A 1 110 ? -7.956 -3.662 16.932 1.00 82.88 110 THR A CA 1
ATOM 896 C C . THR A 1 110 ? -6.644 -4.043 16.249 1.00 82.88 110 THR A C 1
ATOM 898 O O . THR A 1 110 ? -5.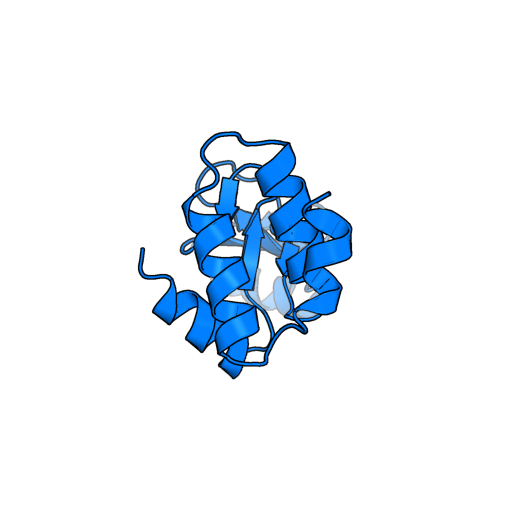607 -4.102 16.907 1.00 82.88 110 THR A O 1
ATOM 901 N N . SER A 1 111 ? -6.654 -4.236 14.927 1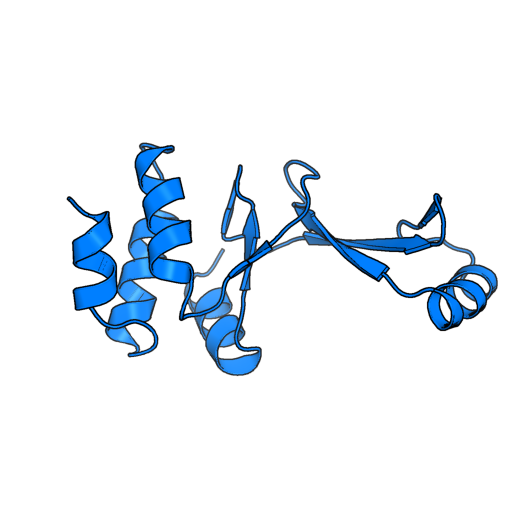.00 77.50 111 SER A N 1
ATOM 902 C CA . SER A 1 111 ? -5.457 -4.548 14.143 1.00 77.50 111 SER A CA 1
ATOM 903 C C . SER A 1 111 ? -4.478 -3.380 14.060 1.00 77.50 111 SER A C 1
ATOM 905 O O . SER A 1 111 ? -3.339 -3.590 13.666 1.00 77.50 111 SER A O 1
ATOM 907 N N . ILE A 1 112 ? -4.891 -2.162 14.414 1.00 77.75 112 ILE A N 1
ATOM 908 C CA . ILE A 1 112 ? -4.041 -0.966 14.367 1.00 77.75 112 ILE A CA 1
ATOM 909 C C . ILE A 1 112 ? -3.497 -0.618 15.747 1.00 77.75 112 ILE 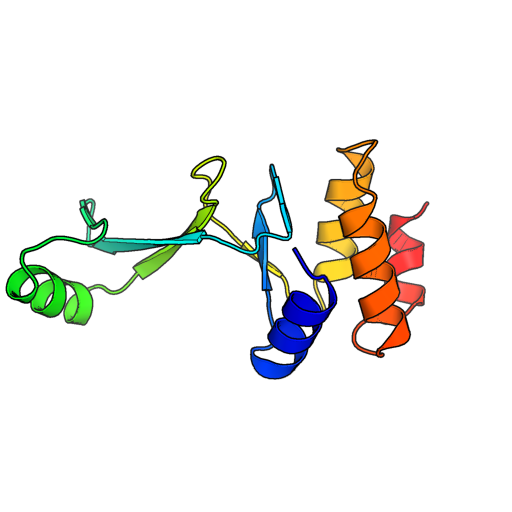A C 1
ATOM 911 O O . ILE A 1 112 ? -2.368 -0.140 15.852 1.00 77.75 112 ILE A O 1
ATOM 915 N N . LEU A 1 113 ? -4.256 -0.902 16.809 1.00 70.81 113 LEU A N 1
ATOM 916 C CA . LEU A 1 113 ? -3.805 -0.709 18.189 1.00 70.81 113 LEU A CA 1
ATOM 917 C C . LEU A 1 113 ? -2.496 -1.456 18.474 1.00 70.81 113 LEU A C 1
ATOM 919 O O . LEU A 1 113 ? -1.623 -0.911 19.138 1.00 70.81 113 LEU A O 1
ATOM 923 N N . ALA A 1 114 ? -2.313 -2.641 17.883 1.00 63.81 114 ALA A N 1
ATOM 924 C CA . ALA A 1 114 ? -1.074 -3.416 17.976 1.00 63.81 114 ALA A CA 1
ATOM 925 C C . ALA A 1 114 ? 0.174 -2.685 17.435 1.00 63.81 114 ALA A C 1
ATOM 927 O O . ALA A 1 114 ? 1.295 -3.090 17.732 1.00 63.81 114 ALA A O 1
ATOM 928 N N . TYR A 1 115 ? -0.001 -1.624 16.642 1.00 63.78 115 TYR A N 1
ATOM 929 C CA . TYR A 1 115 ? 1.095 -0.927 15.971 1.00 63.78 115 TYR A CA 1
ATOM 930 C C . TYR A 1 115 ? 1.171 0.581 16.258 1.00 63.78 115 TYR A C 1
ATOM 932 O O . TYR A 1 115 ? 2.127 1.218 15.816 1.00 63.78 115 TYR A O 1
ATOM 940 N N . LEU A 1 116 ? 0.202 1.156 16.980 1.00 56.56 116 LEU A N 1
ATOM 941 C CA . LEU A 1 116 ? 0.230 2.553 17.443 1.00 56.56 116 LEU A CA 1
ATOM 942 C C . LEU A 1 116 ? 0.840 2.728 18.846 1.00 56.56 116 LEU A C 1
ATOM 944 O O . LEU A 1 116 ? 1.046 3.867 19.262 1.00 56.56 116 LEU A O 1
ATOM 948 N N . ILE A 1 117 ? 1.129 1.621 19.537 1.00 51.94 117 ILE A N 1
ATOM 949 C CA . ILE A 1 117 ? 1.957 1.556 20.752 1.00 51.94 117 ILE A CA 1
ATOM 950 C C . ILE A 1 117 ? 3.432 1.431 20.334 1.00 51.94 117 ILE A C 1
ATOM 952 O O . ILE A 1 117 ? 4.278 2.063 20.997 1.00 51.94 117 ILE A O 1
#

Sequence (117 aa):
MELKKLLNKMKKDGYVWFCERCGLVDSYLEDYVIHGYFVRNASDDKVVDDVVERFETKSVYCGNCLKKLVMMTPENAPKMLSEFIKRHADAKKERTFLKLLVKEGLVKETSILAYLI